Protein AF-A0A1T4PWT0-F1 (afdb_monomer_lite)

Sequence (84 aa):
MDNLKGFSEAIQAIYPDTEIQKCIVHQIRNSTRFVSYKDLKEFTADLKEIYKATTEELALSNLDVFEEKWIKKYPAAIASWRNN

Structure (mmCIF, N/CA/C/O backbone):
data_AF-A0A1T4PWT0-F1
#
_entry.id   AF-A0A1T4PWT0-F1
#
loop_
_atom_site.group_PDB
_atom_site.id
_atom_site.type_symbol
_atom_site.label_atom_id
_atom_site.label_alt_id
_atom_site.label_comp_id
_atom_site.label_asym_id
_atom_site.label_entity_id
_atom_site.label_seq_id
_atom_site.pdbx_PDB_ins_code
_atom_site.Cartn_x
_atom_site.Cartn_y
_atom_site.Cartn_z
_atom_site.occupancy
_atom_site.B_iso_or_equiv
_atom_site.auth_seq_id
_atom_site.auth_comp_id
_atom_site.auth_asym_id
_atom_site.auth_atom_id
_atom_site.pdbx_PDB_model_num
ATOM 1 N N . MET A 1 1 ? 15.835 -3.154 -1.693 1.00 55.03 1 MET A N 1
ATOM 2 C CA . MET A 1 1 ? 16.680 -1.943 -1.723 1.00 55.03 1 MET A CA 1
ATOM 3 C C . MET A 1 1 ? 15.738 -0.867 -2.189 1.00 55.03 1 MET A C 1
ATOM 5 O O . MET A 1 1 ? 15.413 -0.850 -3.366 1.00 55.03 1 MET A O 1
ATOM 9 N N . ASP A 1 2 ? 15.188 -0.082 -1.272 1.00 63.34 2 ASP A N 1
ATOM 10 C CA . ASP A 1 2 ? 13.994 0.704 -1.586 1.00 63.34 2 ASP A CA 1
ATOM 11 C C . ASP A 1 2 ? 14.354 2.188 -1.595 1.00 63.34 2 ASP A C 1
ATOM 13 O O . ASP A 1 2 ? 14.984 2.682 -0.660 1.00 63.34 2 ASP A O 1
ATOM 17 N N . ASN A 1 3 ? 13.988 2.872 -2.685 1.00 63.91 3 ASN A N 1
ATOM 18 C CA . ASN A 1 3 ? 14.240 4.295 -2.943 1.00 63.91 3 ASN A CA 1
ATOM 19 C C . ASN A 1 3 ? 15.710 4.745 -2.846 1.00 63.91 3 ASN A C 1
ATOM 21 O O . ASN A 1 3 ? 15.993 5.908 -2.548 1.00 63.91 3 ASN A O 1
ATOM 25 N N . LEU A 1 4 ? 16.663 3.857 -3.150 1.00 79.50 4 LEU A N 1
ATOM 26 C CA . LEU A 1 4 ? 18.038 4.282 -3.405 1.00 79.50 4 LEU A CA 1
ATOM 27 C C . LEU A 1 4 ? 18.096 4.990 -4.759 1.00 79.50 4 LEU A C 1
ATOM 29 O O . LEU A 1 4 ? 17.872 4.383 -5.806 1.00 79.50 4 LEU A O 1
ATOM 33 N N . LYS A 1 5 ? 18.384 6.291 -4.719 1.00 79.94 5 LYS A N 1
ATOM 34 C CA . LYS A 1 5 ? 18.488 7.139 -5.907 1.00 79.94 5 LYS A CA 1
ATOM 35 C C . LYS A 1 5 ? 19.501 6.549 -6.897 1.00 79.94 5 LYS A C 1
ATOM 37 O O . LYS A 1 5 ? 20.645 6.317 -6.516 1.00 79.94 5 LYS A O 1
ATOM 42 N N . GLY A 1 6 ? 19.094 6.352 -8.151 1.00 83.00 6 GLY A N 1
ATOM 43 C CA . GLY A 1 6 ? 19.968 5.850 -9.215 1.00 83.00 6 GLY A CA 1
ATOM 44 C C . GLY A 1 6 ? 20.070 4.324 -9.301 1.00 83.00 6 GLY A C 1
ATOM 45 O O . GLY A 1 6 ? 20.741 3.818 -10.197 1.00 83.00 6 GLY A O 1
ATOM 46 N N . PHE A 1 7 ? 19.465 3.574 -8.372 1.00 86.88 7 PHE A N 1
ATOM 47 C CA . PHE A 1 7 ? 19.624 2.120 -8.337 1.00 86.88 7 PHE A CA 1
ATOM 48 C C . PHE A 1 7 ? 18.804 1.414 -9.423 1.00 86.88 7 PHE A C 1
ATOM 50 O O . PHE A 1 7 ? 19.313 0.503 -10.073 1.00 86.88 7 PHE A O 1
ATOM 57 N N . SER A 1 8 ? 17.566 1.856 -9.661 1.00 86.88 8 SER A N 1
ATOM 58 C CA . SER A 1 8 ? 16.728 1.303 -10.731 1.00 86.88 8 SER A CA 1
ATOM 59 C C . SER A 1 8 ? 17.331 1.583 -12.108 1.00 86.88 8 SER A C 1
ATOM 61 O O . SER A 1 8 ? 17.374 0.699 -12.960 1.00 86.88 8 SER A O 1
ATOM 63 N N . GLU A 1 9 ? 17.869 2.790 -12.289 1.00 89.19 9 GLU A N 1
ATOM 64 C CA . GLU A 1 9 ? 18.556 3.223 -13.501 1.00 89.19 9 GLU A CA 1
ATOM 65 C C . GLU A 1 9 ? 19.827 2.395 -13.745 1.00 89.19 9 GLU A C 1
ATOM 67 O O . GLU A 1 9 ? 20.091 1.980 -14.872 1.00 89.19 9 GLU A O 1
ATOM 72 N N . ALA A 1 10 ? 20.590 2.094 -12.689 1.00 91.44 10 ALA A N 1
ATOM 73 C CA . ALA A 1 10 ? 21.775 1.244 -12.783 1.00 91.44 10 ALA A CA 1
ATOM 74 C C . ALA A 1 10 ? 21.434 -0.214 -13.137 1.00 91.44 10 ALA A C 1
ATOM 76 O O . ALA A 1 10 ? 22.153 -0.825 -13.928 1.00 91.44 10 ALA A O 1
ATOM 77 N N . ILE A 1 11 ? 20.345 -0.772 -12.589 1.00 89.19 11 ILE A N 1
ATOM 78 C CA . ILE A 1 11 ? 19.890 -2.127 -12.941 1.00 89.19 11 ILE A CA 1
ATOM 79 C C . ILE A 1 11 ? 19.465 -2.176 -14.405 1.00 89.19 11 ILE A C 1
ATOM 81 O O . ILE A 1 11 ? 19.954 -3.037 -15.127 1.00 89.19 11 ILE A O 1
ATOM 85 N N . GLN A 1 12 ? 18.624 -1.246 -14.863 1.00 92.00 12 GLN A N 1
ATOM 86 C CA . GLN A 1 12 ? 18.166 -1.216 -16.258 1.00 92.00 12 GLN A CA 1
ATOM 87 C C . GLN A 1 12 ? 19.313 -1.038 -17.256 1.00 92.00 12 GLN A C 1
ATOM 89 O O . GLN A 1 12 ? 19.265 -1.603 -18.345 1.00 92.00 12 GLN A O 1
ATOM 94 N N . ALA A 1 13 ? 20.362 -0.298 -16.887 1.00 94.06 13 ALA A N 1
ATOM 95 C CA . ALA A 1 13 ? 21.530 -0.114 -17.743 1.00 94.06 13 ALA A CA 1
ATOM 96 C C . ALA A 1 13 ? 22.318 -1.416 -17.993 1.00 94.06 13 ALA A C 1
ATOM 98 O O . ALA A 1 13 ? 22.967 -1.539 -19.029 1.00 94.06 13 ALA A O 1
ATOM 99 N N . ILE A 1 14 ? 22.286 -2.370 -17.055 1.00 96.06 14 ILE A N 1
ATOM 100 C CA . ILE A 1 14 ? 23.061 -3.623 -17.125 1.00 96.06 14 ILE A CA 1
ATOM 101 C C . ILE A 1 14 ? 22.162 -4.819 -17.485 1.00 96.06 14 ILE A C 1
ATOM 103 O O . ILE A 1 14 ? 22.589 -5.721 -18.203 1.00 96.06 14 ILE A O 1
ATOM 107 N N . TYR A 1 15 ? 20.918 -4.814 -17.009 1.00 94.12 15 TYR A N 1
ATOM 108 C CA . TYR A 1 15 ? 19.931 -5.881 -17.150 1.00 94.12 15 TYR A CA 1
ATOM 109 C C . TYR A 1 15 ? 18.589 -5.298 -17.638 1.00 94.12 15 TYR A C 1
ATOM 111 O O . TYR A 1 15 ? 17.650 -5.168 -16.849 1.00 94.12 15 TYR A O 1
ATOM 119 N N . PRO A 1 16 ? 18.482 -4.931 -18.929 1.00 92.50 16 PRO A N 1
ATOM 120 C CA . PRO A 1 16 ? 17.337 -4.183 -19.460 1.00 92.50 16 PRO A CA 1
ATOM 121 C C . PRO A 1 16 ? 16.009 -4.947 -19.389 1.00 92.50 16 PRO A C 1
ATOM 123 O O . PRO A 1 16 ? 14.962 -4.324 -19.243 1.00 92.50 16 PRO A O 1
ATOM 126 N N . ASP A 1 17 ? 16.053 -6.280 -19.423 1.00 94.12 17 ASP A N 1
ATOM 127 C CA . ASP A 1 17 ? 14.859 -7.134 -19.378 1.00 94.12 17 ASP A CA 1
ATOM 128 C C . ASP A 1 17 ? 14.398 -7.457 -17.941 1.00 94.12 17 ASP A C 1
ATOM 130 O O . ASP A 1 17 ? 13.474 -8.243 -17.743 1.00 94.12 17 ASP A O 1
ATOM 134 N N . THR A 1 18 ? 15.052 -6.900 -16.911 1.00 92.75 18 THR A N 1
ATOM 135 C CA . THR A 1 18 ? 14.681 -7.157 -15.509 1.00 92.75 18 THR A CA 1
ATOM 136 C C . THR A 1 18 ? 13.499 -6.295 -15.088 1.00 92.75 18 THR A C 1
ATOM 138 O O . THR A 1 18 ? 13.576 -5.066 -15.083 1.00 92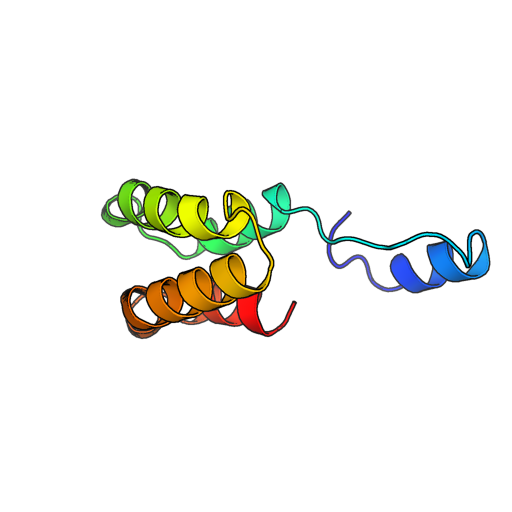.75 18 THR A O 1
ATOM 141 N N . GLU A 1 19 ? 12.434 -6.943 -14.623 1.00 89.12 19 GLU A N 1
ATOM 142 C CA . GLU A 1 19 ? 11.345 -6.267 -13.926 1.00 89.12 19 GLU A CA 1
ATOM 143 C C . GLU A 1 19 ? 11.794 -5.827 -12.528 1.00 89.12 19 GLU A C 1
ATOM 145 O O . GLU A 1 19 ? 12.263 -6.621 -11.708 1.00 89.12 19 GLU A O 1
ATOM 150 N N . ILE A 1 20 ? 11.650 -4.533 -12.245 1.00 86.81 20 ILE A N 1
ATOM 151 C CA . ILE A 1 20 ? 12.025 -3.946 -10.959 1.00 86.81 20 ILE A CA 1
ATOM 152 C C . ILE A 1 20 ? 10.765 -3.787 -10.113 1.00 86.81 20 ILE A C 1
ATOM 154 O O . ILE A 1 20 ? 9.920 -2.941 -10.391 1.00 86.81 20 ILE A O 1
ATOM 158 N N . GLN A 1 21 ? 10.676 -4.563 -9.035 1.00 86.81 21 GLN A N 1
ATOM 159 C CA . GLN A 1 21 ? 9.581 -4.493 -8.072 1.00 86.81 21 GLN A CA 1
ATOM 160 C C . GLN A 1 21 ? 10.058 -3.886 -6.743 1.00 86.81 21 GLN A C 1
ATOM 162 O O . GLN A 1 21 ? 11.091 -4.28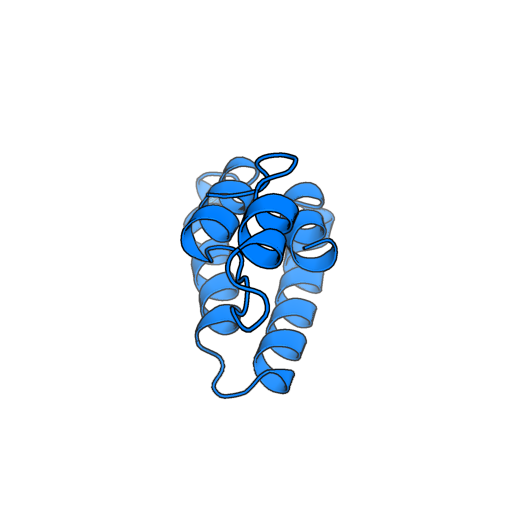1 -6.194 1.00 86.81 21 GLN A O 1
ATOM 167 N N . LYS A 1 22 ? 9.271 -2.966 -6.168 1.00 86.56 22 LYS A N 1
ATOM 168 C CA . LYS A 1 22 ? 9.465 -2.525 -4.776 1.00 86.56 22 LYS A CA 1
ATOM 169 C C . LYS A 1 22 ? 9.127 -3.654 -3.807 1.00 86.56 22 LYS A C 1
ATOM 171 O O . LYS A 1 22 ? 8.170 -4.406 -3.996 1.00 86.56 22 LYS A O 1
ATOM 176 N N . CYS A 1 23 ? 9.903 -3.765 -2.732 1.00 90.88 23 CYS A N 1
ATOM 177 C CA . CYS A 1 23 ? 9.715 -4.843 -1.777 1.00 90.88 23 CYS A CA 1
ATOM 178 C C . CYS A 1 23 ? 8.505 -4.558 -0.881 1.00 90.88 23 CYS A C 1
ATOM 180 O O . CYS A 1 23 ? 8.514 -3.627 -0.073 1.00 90.88 23 CYS A O 1
ATOM 182 N N . ILE A 1 24 ? 7.491 -5.423 -0.944 1.00 91.44 24 ILE A N 1
ATOM 183 C CA . ILE A 1 24 ? 6.276 -5.289 -0.130 1.00 91.44 24 ILE A CA 1
ATOM 184 C C . ILE A 1 24 ? 6.572 -5.215 1.379 1.00 91.44 24 ILE A C 1
ATOM 186 O O . ILE A 1 24 ? 5.917 -4.479 2.110 1.00 91.44 24 ILE A O 1
ATOM 190 N N . VAL A 1 25 ? 7.613 -5.902 1.863 1.00 92.94 25 VAL A N 1
ATOM 191 C CA . VAL A 1 25 ? 8.014 -5.870 3.281 1.00 92.94 25 VAL A CA 1
ATOM 192 C C . VAL A 1 25 ? 8.499 -4.479 3.697 1.00 92.94 25 VAL A C 1
ATOM 194 O O . VAL A 1 25 ? 8.149 -3.997 4.778 1.00 92.94 25 VAL A O 1
ATOM 197 N N . HIS A 1 26 ? 9.282 -3.810 2.849 1.00 92.12 26 HIS A N 1
ATOM 198 C CA . HIS A 1 26 ? 9.718 -2.439 3.108 1.00 92.12 26 HIS A CA 1
ATOM 199 C C . HIS A 1 26 ? 8.552 -1.457 3.014 1.00 92.12 26 HIS A C 1
ATOM 201 O O . HIS A 1 26 ? 8.452 -0.576 3.868 1.00 92.12 26 HIS A O 1
ATOM 207 N N . GLN A 1 27 ? 7.636 -1.651 2.062 1.00 93.19 27 GLN A N 1
ATOM 208 C CA . GLN A 1 27 ? 6.421 -0.845 1.939 1.00 93.19 27 GLN A CA 1
ATOM 209 C C . GLN A 1 27 ? 5.539 -0.936 3.199 1.00 93.19 27 GLN A C 1
ATOM 211 O O . GLN A 1 27 ? 5.119 0.086 3.753 1.00 93.19 27 GLN A O 1
ATOM 216 N N . ILE A 1 28 ? 5.330 -2.149 3.721 1.00 93.81 28 ILE A N 1
ATOM 217 C CA . ILE A 1 28 ? 4.603 -2.391 4.976 1.00 93.81 28 ILE A CA 1
ATOM 218 C C . ILE A 1 28 ? 5.308 -1.702 6.142 1.00 93.81 28 ILE A C 1
ATOM 220 O O . ILE A 1 28 ? 4.685 -0.921 6.862 1.00 93.81 28 ILE A O 1
ATOM 224 N N . ARG A 1 29 ? 6.616 -1.943 6.307 1.00 93.38 29 ARG A N 1
ATOM 225 C CA . ARG A 1 29 ? 7.404 -1.345 7.394 1.00 93.38 29 ARG A CA 1
ATOM 226 C C . ARG A 1 29 ? 7.364 0.181 7.335 1.00 93.38 29 ARG A C 1
ATOM 228 O O . ARG A 1 29 ? 7.264 0.812 8.383 1.00 93.38 29 ARG A O 1
ATOM 235 N N . ASN A 1 30 ? 7.442 0.777 6.145 1.00 92.94 30 ASN A N 1
ATOM 236 C CA . ASN A 1 30 ? 7.344 2.224 5.971 1.00 92.94 30 ASN A CA 1
ATOM 237 C C . ASN A 1 30 ? 5.978 2.753 6.428 1.00 92.94 30 ASN A C 1
ATOM 239 O O . ASN A 1 30 ? 5.915 3.728 7.170 1.00 92.94 30 ASN A O 1
ATOM 243 N N . SER A 1 31 ? 4.903 2.060 6.060 1.00 93.56 31 SER A N 1
ATOM 244 C CA . SER A 1 31 ? 3.526 2.440 6.396 1.00 93.56 31 SER A CA 1
ATOM 245 C C . SER A 1 31 ? 3.254 2.378 7.897 1.00 93.56 31 SER A C 1
ATOM 247 O O . SER A 1 31 ? 2.742 3.330 8.484 1.00 93.56 31 SER A O 1
ATOM 249 N N . THR A 1 32 ? 3.654 1.284 8.551 1.00 95.50 32 THR A N 1
ATOM 250 C CA . THR A 1 32 ? 3.364 1.053 9.975 1.00 95.50 32 THR A CA 1
ATOM 251 C C . THR A 1 32 ? 4.078 2.027 10.912 1.00 95.50 32 THR A C 1
ATOM 253 O O . THR A 1 32 ? 3.679 2.152 12.064 1.00 95.50 32 THR A O 1
ATOM 256 N N . ARG A 1 33 ? 5.108 2.752 10.445 1.00 95.00 33 ARG A N 1
ATOM 257 C CA . ARG A 1 33 ? 5.806 3.780 11.245 1.00 95.00 33 ARG A CA 1
ATOM 258 C C . 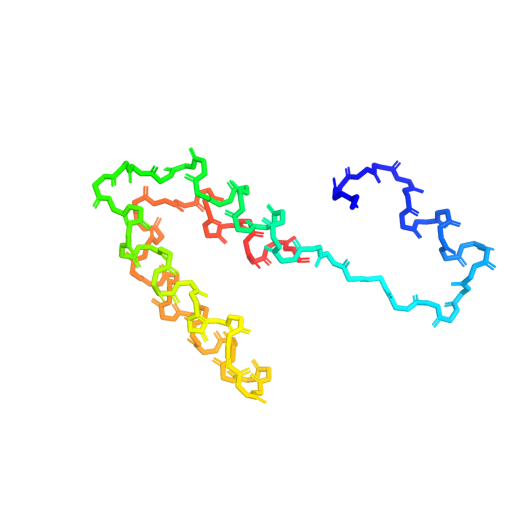ARG A 1 33 ? 4.914 4.961 11.624 1.00 95.00 33 ARG A C 1
ATOM 260 O O . ARG A 1 33 ? 5.205 5.629 12.610 1.00 95.00 33 ARG A O 1
ATOM 267 N N . PHE A 1 34 ? 3.866 5.224 10.847 1.00 93.25 34 PHE A N 1
ATOM 268 C CA . PHE A 1 34 ? 2.925 6.320 11.092 1.00 93.25 34 PHE A CA 1
ATOM 269 C C . PHE A 1 34 ? 1.703 5.883 11.911 1.00 93.25 34 PHE A C 1
ATOM 271 O O . PHE A 1 34 ? 0.881 6.718 12.283 1.00 93.25 34 PHE A O 1
ATOM 278 N N . VAL A 1 35 ? 1.568 4.582 12.178 1.00 96.62 35 VAL A N 1
ATOM 279 C CA . VAL A 1 35 ? 0.374 3.974 12.769 1.00 96.62 35 VAL A CA 1
ATOM 280 C C . VAL A 1 35 ? 0.555 3.828 14.275 1.00 96.62 35 VAL A C 1
ATOM 282 O O . VAL A 1 35 ? 1.614 3.427 14.759 1.00 96.62 35 VAL A O 1
ATOM 285 N N . SER A 1 36 ? -0.488 4.153 15.040 1.00 97.12 36 SER A N 1
ATOM 286 C CA . SER A 1 36 ? -0.445 4.005 16.496 1.00 97.12 36 SER A CA 1
ATOM 287 C C . SER A 1 36 ? -0.440 2.524 16.888 1.00 97.12 36 SER A C 1
ATOM 289 O O . SER A 1 36 ? -1.040 1.693 16.209 1.00 97.12 36 SER A O 1
ATOM 291 N N . TYR A 1 37 ? 0.165 2.176 18.028 1.00 97.06 37 TYR A N 1
ATOM 292 C CA . TYR A 1 37 ? 0.183 0.784 18.500 1.00 97.06 37 TYR A CA 1
ATOM 293 C C . TYR A 1 37 ? -1.226 0.183 18.669 1.00 97.06 37 TYR A C 1
ATOM 295 O O . TYR A 1 37 ? -1.425 -1.001 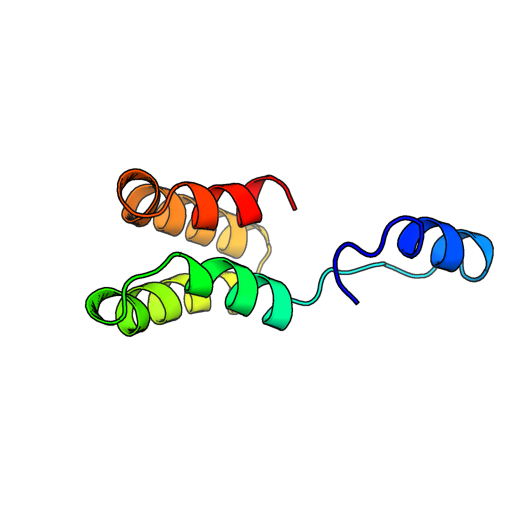18.409 1.00 97.06 37 TYR A O 1
ATOM 303 N N . LYS A 1 38 ? -2.213 1.004 19.060 1.00 97.88 38 LYS A N 1
ATOM 304 C CA . LYS A 1 38 ? -3.609 0.570 19.237 1.00 97.88 38 LYS A CA 1
ATOM 305 C C . LYS A 1 38 ? -4.241 0.113 17.923 1.00 97.88 38 LYS A C 1
ATOM 307 O O . LYS A 1 38 ? -5.011 -0.839 17.923 1.00 97.88 38 LYS A O 1
ATOM 312 N N . ASP A 1 39 ? -3.890 0.777 16.827 1.00 98.12 39 ASP A N 1
ATOM 313 C CA . ASP A 1 39 ? -4.468 0.539 15.504 1.00 98.12 39 ASP A CA 1
ATOM 314 C C . ASP A 1 39 ? -3.627 -0.440 14.667 1.00 98.12 39 ASP A C 1
ATOM 316 O O . ASP A 1 39 ? -4.107 -0.983 13.679 1.00 98.12 39 ASP A O 1
ATOM 320 N N . LEU A 1 40 ? -2.380 -0.715 15.070 1.00 97.44 40 LEU A N 1
ATOM 321 C CA . LEU A 1 40 ? -1.412 -1.499 14.296 1.00 97.44 40 LEU A CA 1
ATOM 322 C C . LEU A 1 40 ? -1.926 -2.893 13.909 1.00 97.44 40 LEU A C 1
ATOM 324 O O . LEU A 1 40 ? -1.706 -3.347 12.785 1.00 97.44 40 LEU A O 1
ATOM 328 N N . LYS A 1 41 ? -2.616 -3.577 14.827 1.00 98.00 41 LYS A N 1
ATOM 329 C CA . LYS A 1 41 ? -3.167 -4.915 14.569 1.00 98.00 41 LYS A CA 1
ATOM 330 C C . LYS A 1 41 ? -4.247 -4.882 13.488 1.00 98.00 41 LYS A C 1
ATOM 332 O O . LYS A 1 41 ? -4.255 -5.745 12.620 1.00 98.00 41 LYS A O 1
ATOM 337 N N . GLU A 1 42 ? -5.146 -3.908 13.553 1.00 98.25 42 GLU A N 1
ATOM 338 C CA . GLU A 1 42 ? -6.244 -3.774 12.595 1.00 98.25 42 GLU A CA 1
ATOM 339 C C . GLU A 1 42 ? -5.718 -3.294 11.241 1.00 98.25 42 GLU A C 1
ATOM 341 O O . GLU A 1 42 ? -5.964 -3.927 10.222 1.00 98.25 42 GLU A O 1
ATOM 346 N N . PHE A 1 43 ? -4.873 -2.264 11.252 1.00 97.81 43 PHE A N 1
ATOM 347 C CA . PHE A 1 43 ? -4.227 -1.726 10.061 1.00 97.81 43 PHE A CA 1
ATOM 348 C C . PHE A 1 43 ? -3.464 -2.803 9.279 1.00 97.81 43 PHE A C 1
ATOM 350 O O . PHE A 1 43 ? -3.580 -2.893 8.063 1.00 97.81 43 PHE A O 1
ATOM 357 N N . THR A 1 44 ? -2.690 -3.654 9.962 1.00 96.62 44 THR A N 1
ATOM 358 C CA . THR A 1 44 ? -1.937 -4.734 9.295 1.00 96.62 44 THR A CA 1
ATOM 359 C C . THR A 1 44 ? -2.820 -5.890 8.825 1.00 96.62 44 THR A C 1
ATOM 361 O O . THR A 1 44 ? -2.438 -6.574 7.873 1.00 96.62 44 THR A O 1
ATOM 364 N N . ALA A 1 45 ? -3.980 -6.111 9.452 1.00 98.00 45 ALA A N 1
ATOM 365 C CA . ALA A 1 45 ? -4.970 -7.072 8.978 1.00 98.00 45 ALA A CA 1
ATOM 366 C C . ALA A 1 45 ? -5.637 -6.586 7.685 1.00 98.00 45 ALA A C 1
ATOM 368 O O . ALA A 1 45 ? -5.673 -7.343 6.725 1.00 98.00 45 ALA A O 1
ATOM 369 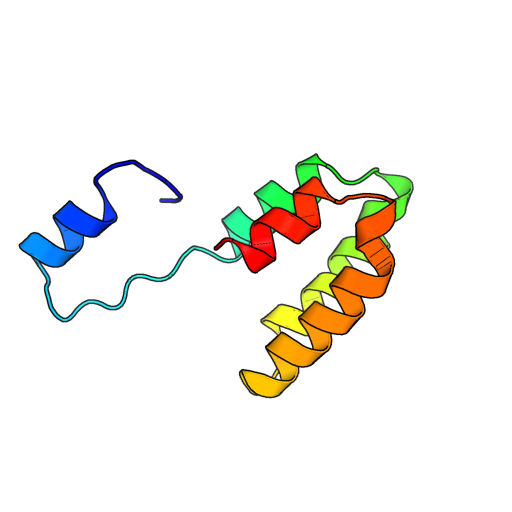N N . ASP A 1 46 ? -6.058 -5.322 7.616 1.00 97.56 46 ASP A N 1
ATOM 370 C CA . ASP A 1 46 ? -6.652 -4.771 6.391 1.00 97.56 46 ASP A CA 1
ATOM 371 C C . ASP A 1 46 ? -5.624 -4.718 5.247 1.00 97.56 46 ASP A C 1
ATOM 373 O O . ASP A 1 46 ? -5.906 -5.097 4.115 1.00 97.56 46 ASP A O 1
ATOM 377 N N . LEU A 1 47 ? -4.382 -4.327 5.551 1.00 96.38 47 LEU A N 1
ATOM 378 C CA . LEU A 1 47 ? -3.293 -4.278 4.571 1.00 96.38 47 LEU A CA 1
ATOM 379 C C . LEU A 1 47 ? -2.998 -5.672 3.983 1.00 96.38 47 LEU A C 1
ATOM 381 O O . LEU A 1 47 ? -2.631 -5.804 2.816 1.00 96.38 47 LEU A O 1
ATOM 385 N N . LYS A 1 48 ? -3.198 -6.734 4.769 1.00 96.94 48 LYS A N 1
ATOM 386 C CA . LYS A 1 48 ? -3.027 -8.119 4.318 1.00 96.94 48 LYS A CA 1
ATOM 387 C C . LYS A 1 48 ? -3.972 -8.509 3.194 1.00 96.94 48 LYS A C 1
ATOM 389 O O . LYS A 1 48 ? -3.556 -9.289 2.343 1.00 96.94 48 LYS A O 1
ATOM 394 N N . GLU A 1 49 ? -5.171 -7.944 3.150 1.00 97.44 49 GLU A N 1
ATOM 395 C CA . GLU A 1 49 ? -6.125 -8.193 2.067 1.00 97.44 49 GLU A CA 1
ATOM 396 C C . GLU A 1 49 ? -5.622 -7.642 0.724 1.00 97.44 49 GLU A C 1
ATOM 398 O O . GLU A 1 49 ? -5.927 -8.202 -0.326 1.00 97.44 49 GLU A O 1
ATOM 403 N N . ILE A 1 50 ? -4.772 -6.608 0.739 1.00 96.56 50 ILE A N 1
ATOM 404 C CA . ILE A 1 50 ? -4.176 -6.028 -0.474 1.00 96.56 50 ILE A CA 1
ATOM 405 C C . ILE A 1 50 ? -3.173 -7.009 -1.093 1.00 96.56 50 ILE A C 1
ATOM 407 O O . ILE A 1 50 ? -3.349 -7.450 -2.223 1.00 96.56 50 ILE A O 1
ATOM 411 N N . TYR A 1 51 ? -2.127 -7.402 -0.354 1.00 93.62 51 TYR A N 1
ATOM 412 C CA . TYR A 1 51 ? -1.060 -8.249 -0.916 1.00 93.62 51 TYR A CA 1
ATOM 413 C C . TYR A 1 51 ? -1.418 -9.740 -0.999 1.00 93.62 51 TYR A C 1
ATOM 415 O O . TYR A 1 51 ? -0.632 -10.526 -1.527 1.00 93.62 51 TYR A O 1
ATOM 423 N N . LYS A 1 52 ? -2.562 -10.156 -0.442 1.00 96.44 52 LYS A N 1
ATOM 424 C CA . LYS A 1 52 ? -3.103 -11.515 -0.603 1.00 96.44 52 LYS A CA 1
ATOM 425 C C . LYS A 1 52 ? -4.174 -11.634 -1.681 1.00 96.44 52 LYS A C 1
ATOM 427 O O . LYS A 1 52 ? -4.652 -12.747 -1.905 1.00 96.44 52 LYS A O 1
ATOM 432 N N . ALA A 1 53 ? -4.558 -10.530 -2.314 1.00 97.56 53 ALA A N 1
ATOM 433 C CA . ALA A 1 53 ? -5.502 -10.561 -3.415 1.00 97.56 53 ALA A CA 1
ATOM 434 C C . ALA A 1 53 ? -5.011 -11.498 -4.533 1.00 97.56 53 ALA A C 1
ATOM 436 O O . ALA A 1 53 ? -3.816 -11.601 -4.810 1.00 97.56 53 ALA A O 1
ATOM 437 N N . THR A 1 54 ? -5.948 -12.210 -5.155 1.00 97.31 54 THR A N 1
ATOM 438 C CA . THR A 1 54 ? -5.666 -13.190 -6.214 1.00 97.31 54 THR A CA 1
ATOM 439 C C . THR A 1 54 ? -5.509 -12.556 -7.592 1.00 97.31 54 THR A C 1
ATOM 441 O O . THR A 1 54 ? -4.981 -13.207 -8.491 1.00 97.31 54 THR A O 1
ATOM 444 N N . THR A 1 55 ? -5.950 -11.307 -7.760 1.00 97.75 55 THR A N 1
ATOM 445 C CA . THR A 1 55 ? -5.776 -10.513 -8.980 1.00 97.75 55 THR A CA 1
ATOM 446 C C . THR A 1 55 ? -5.408 -9.074 -8.633 1.00 97.75 55 THR A C 1
ATOM 448 O O . THR A 1 55 ? -5.623 -8.619 -7.503 1.00 97.75 55 THR A O 1
ATOM 451 N N . GLU A 1 56 ? -4.860 -8.353 -9.608 1.00 95.12 56 GLU A N 1
ATOM 452 C CA . GLU A 1 56 ? -4.507 -6.941 -9.459 1.00 95.12 56 GLU A CA 1
ATOM 453 C C . GLU A 1 56 ? -5.745 -6.074 -9.204 1.00 95.12 56 GLU A C 1
ATOM 455 O O . GLU A 1 56 ? -5.733 -5.233 -8.310 1.00 95.12 56 GLU A O 1
ATOM 460 N N . GLU A 1 57 ? -6.849 -6.321 -9.908 1.00 97.69 57 GLU A N 1
ATOM 461 C CA . GLU A 1 57 ? -8.091 -5.557 -9.752 1.00 97.69 57 GLU A CA 1
ATOM 462 C C . GLU A 1 57 ? -8.651 -5.689 -8.335 1.00 97.69 57 GLU A C 1
ATOM 464 O O . GLU A 1 57 ? -9.118 -4.713 -7.745 1.00 97.69 57 GLU A O 1
ATOM 469 N N . LEU A 1 58 ? -8.562 -6.892 -7.758 1.00 97.69 58 LEU A N 1
ATOM 470 C CA . LEU A 1 58 ? -8.961 -7.125 -6.377 1.00 97.69 58 LEU A CA 1
ATOM 471 C C . LEU A 1 58 ? -8.005 -6.434 -5.395 1.00 97.69 58 LEU A C 1
ATOM 473 O O . LEU A 1 58 ? -8.461 -5.866 -4.405 1.00 97.69 58 LEU A O 1
ATOM 477 N N . ALA A 1 59 ? -6.696 -6.438 -5.670 1.00 96.81 59 ALA A N 1
ATOM 478 C CA . ALA A 1 59 ? -5.717 -5.724 -4.852 1.00 96.81 59 ALA A CA 1
ATOM 479 C C . ALA A 1 59 ? -5.993 -4.212 -4.841 1.00 96.81 59 ALA A C 1
ATOM 481 O O . ALA A 1 59 ? -5.965 -3.593 -3.777 1.00 96.81 59 ALA A O 1
ATOM 482 N N . LEU A 1 60 ? -6.303 -3.635 -6.006 1.00 96.94 60 LEU A N 1
ATOM 483 C CA . LEU A 1 60 ? -6.651 -2.222 -6.165 1.00 96.94 60 LEU A CA 1
ATOM 484 C C . LEU A 1 60 ? -7.960 -1.881 -5.447 1.00 96.94 60 LEU A C 1
ATOM 486 O O . LEU A 1 60 ? -8.002 -0.910 -4.698 1.00 96.94 60 LEU A O 1
ATOM 490 N N . SER A 1 61 ? -8.989 -2.721 -5.578 1.00 98.00 61 SER A N 1
ATOM 491 C CA . SER A 1 61 ? -10.248 -2.534 -4.850 1.00 98.00 61 SER A CA 1
ATOM 492 C C . SER A 1 61 ? -10.050 -2.606 -3.330 1.00 98.00 61 SER A C 1
ATOM 494 O O . SER A 1 61 ? -10.566 -1.765 -2.594 1.00 98.00 61 SER A O 1
ATOM 496 N N . ASN A 1 62 ? -9.244 -3.555 -2.845 1.00 97.94 62 ASN A N 1
ATOM 497 C CA . ASN A 1 62 ? -8.894 -3.641 -1.427 1.00 97.94 62 ASN A CA 1
ATOM 498 C C . ASN A 1 62 ? -8.081 -2.422 -0.964 1.00 97.94 62 ASN A C 1
ATOM 500 O O . ASN A 1 62 ? -8.255 -1.971 0.168 1.00 97.94 62 ASN A O 1
ATOM 504 N N . LEU A 1 63 ? -7.219 -1.867 -1.823 1.00 97.50 63 LEU A N 1
ATOM 505 C CA . LEU A 1 63 ? -6.478 -0.638 -1.542 1.00 97.50 63 LEU A CA 1
ATOM 506 C C . LEU A 1 63 ? -7.410 0.581 -1.441 1.00 97.50 63 LEU A C 1
ATOM 508 O O . LEU A 1 63 ? -7.199 1.412 -0.559 1.00 97.50 63 LEU A O 1
ATOM 512 N N . ASP A 1 64 ? -8.450 0.670 -2.273 1.00 98.00 64 ASP A N 1
ATOM 513 C CA . ASP A 1 64 ? -9.468 1.726 -2.184 1.00 98.00 64 ASP A CA 1
ATOM 514 C C . ASP A 1 64 ? -10.209 1.664 -0.837 1.00 98.00 64 ASP A C 1
ATOM 516 O O . ASP A 1 64 ? -10.265 2.655 -0.108 1.00 98.00 64 ASP A O 1
ATOM 520 N N . VAL A 1 65 ? -10.681 0.475 -0.442 1.00 98.06 65 VAL A N 1
ATOM 521 C CA . VAL A 1 65 ? -11.347 0.255 0.858 1.00 98.06 65 VAL A CA 1
ATOM 522 C C . VAL A 1 65 ? -10.412 0.582 2.028 1.00 98.06 65 VAL A C 1
ATOM 524 O O . VAL A 1 65 ? -10.810 1.200 3.021 1.00 98.06 65 VAL A O 1
ATOM 527 N N . PHE A 1 66 ? -9.147 0.179 1.921 1.00 97.69 66 PHE A N 1
ATOM 528 C CA . PHE A 1 66 ? -8.123 0.472 2.916 1.00 97.69 66 PHE A CA 1
ATOM 529 C C . PHE A 1 66 ? -7.879 1.980 3.066 1.00 97.69 66 PHE A C 1
ATOM 531 O O . PHE A 1 66 ? -7.791 2.490 4.187 1.00 97.69 66 PHE A O 1
ATOM 538 N N . GLU A 1 67 ? -7.800 2.706 1.951 1.00 97.62 67 GLU A N 1
ATOM 539 C CA . GLU A 1 67 ? -7.666 4.159 1.933 1.00 97.62 67 GLU A CA 1
ATOM 540 C C . GLU A 1 67 ? -8.861 4.839 2.601 1.00 97.62 67 GLU A C 1
ATOM 542 O O . GLU A 1 67 ? -8.657 5.627 3.525 1.00 97.62 67 GLU A O 1
ATOM 547 N N . GLU A 1 68 ? -10.091 4.502 2.214 1.00 98.00 68 GLU A N 1
ATOM 548 C CA . GLU A 1 68 ? -11.304 5.103 2.784 1.00 98.00 68 GLU A CA 1
ATOM 549 C C . GLU A 1 68 ? -11.334 5.013 4.316 1.00 98.00 68 GLU A C 1
ATOM 551 O O . GLU A 1 68 ? -11.691 5.978 5.007 1.00 98.00 68 GLU A O 1
ATOM 556 N N . LYS A 1 69 ? -10.902 3.869 4.858 1.00 98.12 69 LYS A N 1
ATOM 557 C CA . LYS A 1 69 ? -10.863 3.612 6.298 1.00 98.12 69 LYS A CA 1
ATOM 558 C C . LYS A 1 69 ? -9.779 4.415 7.017 1.00 98.12 69 LYS A C 1
ATOM 560 O O . LYS A 1 69 ? -10.029 4.971 8.091 1.00 98.12 69 LYS A O 1
ATOM 565 N N . TRP A 1 70 ? -8.571 4.474 6.461 1.00 98.00 70 TRP A N 1
ATOM 566 C CA . TRP A 1 70 ? -7.390 4.935 7.198 1.00 98.00 70 TRP A CA 1
ATOM 567 C C . TRP A 1 70 ? -6.892 6.330 6.808 1.00 98.00 70 TRP A C 1
ATOM 569 O O . TRP A 1 70 ? -6.162 6.935 7.598 1.00 98.00 70 TRP A O 1
ATOM 579 N N . ILE A 1 71 ? -7.306 6.894 5.667 1.00 97.19 71 ILE A N 1
ATOM 580 C CA . ILE A 1 71 ? -6.791 8.175 5.141 1.00 97.19 71 ILE A CA 1
ATOM 581 C C . ILE A 1 71 ? -6.938 9.331 6.130 1.00 97.19 71 ILE A C 1
ATOM 583 O O . ILE A 1 71 ? -6.023 10.138 6.285 1.00 97.19 71 ILE A O 1
ATOM 587 N N . LYS A 1 72 ? -8.054 9.384 6.867 1.00 97.56 72 LYS A N 1
ATOM 588 C CA . LYS A 1 72 ? -8.317 10.455 7.842 1.00 97.56 72 LYS A CA 1
ATOM 589 C C . LYS A 1 72 ? -7.345 10.430 9.024 1.00 97.56 72 LYS A C 1
ATOM 591 O O . LYS A 1 72 ? -7.088 11.473 9.615 1.00 97.56 72 LYS A O 1
ATOM 596 N N . LYS A 1 73 ? -6.835 9.250 9.389 1.00 97.44 73 LYS A N 1
ATOM 597 C CA . LYS A 1 73 ? -5.976 9.048 10.567 1.00 97.44 73 LYS A CA 1
ATOM 598 C C . LYS A 1 73 ? -4.496 8.978 10.186 1.00 97.44 73 LYS A C 1
ATOM 600 O O . LYS A 1 73 ? -3.658 9.505 10.911 1.00 97.44 73 LYS A O 1
ATOM 605 N N . TYR A 1 74 ? -4.186 8.359 9.045 1.00 97.62 74 TYR A N 1
ATOM 606 C CA . TYR A 1 74 ? -2.827 8.058 8.588 1.00 97.62 74 TYR A CA 1
ATOM 607 C C . TYR A 1 74 ? -2.595 8.442 7.117 1.00 97.62 74 TYR A C 1
ATOM 609 O O . TYR A 1 74 ? -2.217 7.588 6.311 1.00 97.62 74 TYR A O 1
ATOM 617 N N . PRO A 1 75 ? -2.751 9.726 6.744 1.00 96.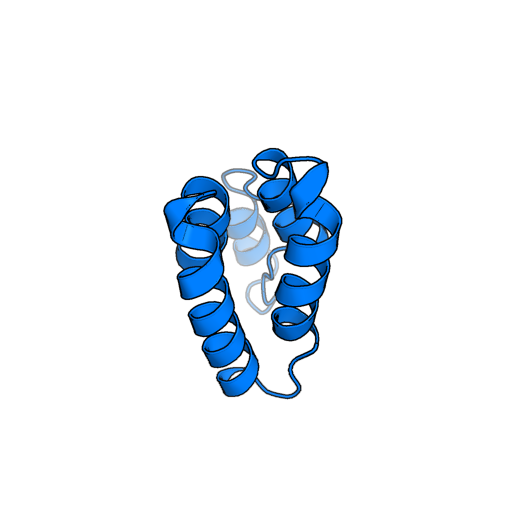31 75 PRO A N 1
ATOM 618 C CA . PRO A 1 75 ? -2.633 10.155 5.350 1.00 96.31 75 PRO A CA 1
ATOM 619 C C . PRO A 1 75 ? -1.252 9.860 4.749 1.00 96.31 75 PRO A C 1
ATOM 621 O O . PRO A 1 75 ? -1.156 9.459 3.595 1.00 96.31 75 PRO A O 1
ATOM 624 N N . ALA A 1 76 ? -0.179 9.975 5.541 1.00 94.62 76 ALA A N 1
ATOM 625 C CA . ALA A 1 76 ? 1.180 9.665 5.093 1.00 94.62 76 ALA A CA 1
ATOM 626 C C . ALA A 1 76 ? 1.383 8.174 4.770 1.00 94.62 76 ALA A C 1
ATOM 628 O O . ALA A 1 76 ? 2.105 7.841 3.830 1.00 94.62 76 ALA A O 1
ATOM 629 N N . ALA A 1 77 ? 0.736 7.278 5.526 1.00 94.38 77 ALA A N 1
ATOM 630 C CA . ALA A 1 77 ? 0.802 5.850 5.251 1.00 94.38 77 ALA A CA 1
ATOM 631 C C . ALA A 1 77 ? 0.100 5.544 3.925 1.00 94.38 77 ALA A C 1
ATOM 633 O O . ALA A 1 77 ? 0.711 4.919 3.067 1.00 94.38 77 ALA A O 1
ATOM 634 N N . ILE A 1 78 ? -1.116 6.061 3.715 1.00 95.50 78 ILE A N 1
ATOM 635 C CA . ILE A 1 78 ? -1.887 5.838 2.482 1.00 95.50 78 ILE A CA 1
ATOM 636 C C . ILE A 1 78 ? -1.215 6.450 1.253 1.00 95.50 78 ILE A C 1
ATOM 638 O O . ILE A 1 78 ? -1.048 5.766 0.246 1.00 95.50 78 ILE A O 1
ATOM 642 N N . ALA A 1 79 ? -0.742 7.696 1.348 1.00 93.81 79 ALA A N 1
ATOM 643 C CA . ALA A 1 79 ? -0.047 8.361 0.247 1.00 93.81 79 ALA A CA 1
ATOM 644 C C . ALA A 1 79 ? 1.158 7.547 -0.250 1.00 93.81 79 ALA A C 1
ATOM 646 O O . ALA A 1 79 ? 1.441 7.521 -1.445 1.00 93.81 79 ALA A O 1
ATOM 647 N N . SER A 1 80 ? 1.845 6.830 0.647 1.00 91.75 80 SER A N 1
ATOM 648 C CA . SER A 1 80 ? 2.961 5.972 0.249 1.00 91.75 80 SER A CA 1
ATOM 649 C C . SER A 1 80 ? 2.550 4.788 -0.631 1.00 91.75 80 SER A C 1
ATOM 651 O O . SER A 1 80 ? 3.403 4.286 -1.346 1.00 91.75 80 SER A O 1
ATOM 653 N N . TRP A 1 81 ? 1.293 4.331 -0.610 1.00 92.88 81 TRP A N 1
ATOM 654 C CA . TRP A 1 81 ? 0.802 3.256 -1.488 1.00 92.88 81 TRP A CA 1
ATOM 655 C C . TRP A 1 81 ? 0.310 3.765 -2.840 1.00 92.88 81 TRP A C 1
ATOM 657 O O . TRP A 1 81 ? 0.421 3.044 -3.819 1.00 92.88 81 TRP A O 1
ATOM 667 N N . ARG A 1 82 ? -0.202 4.999 -2.908 1.00 91.44 82 ARG A N 1
ATOM 668 C CA . ARG A 1 82 ? -0.675 5.606 -4.166 1.00 91.44 82 ARG A CA 1
ATOM 669 C C . ARG A 1 82 ? 0.437 6.205 -5.017 1.00 91.44 82 ARG A C 1
ATOM 671 O O . ARG A 1 82 ? 0.292 6.308 -6.227 1.00 91.44 82 ARG A O 1
ATOM 678 N N . ASN A 1 83 ? 1.533 6.606 -4.381 1.00 87.06 83 ASN A N 1
ATOM 679 C CA . ASN A 1 83 ? 2.652 7.270 -5.048 1.00 87.06 83 ASN A CA 1
ATOM 680 C C . ASN A 1 83 ? 3.797 6.312 -5.413 1.00 87.06 83 ASN A C 1
ATOM 682 O O . ASN A 1 83 ? 4.863 6.782 -5.817 1.00 87.06 83 ASN A O 1
ATOM 686 N N . ASN A 1 84 ? 3.630 5.003 -5.198 1.00 74.31 84 ASN A N 1
ATOM 687 C CA . ASN A 1 84 ? 4.689 4.010 -5.363 1.00 74.31 84 ASN A CA 1
ATOM 688 C C . ASN A 1 84 ? 4.401 3.000 -6.452 1.00 74.31 84 ASN A C 1
ATOM 690 O O . ASN A 1 84 ? 5.443 2.558 -6.997 1.00 74.31 84 ASN A O 1
#

pLDDT: mean 92.82, std 7.78, range [55.03, 98.25]

Foldseek 3Di:
DAPPPCPVVVCCVPPVPDDDDDDVVVLLVQLCVQPDPVCSVVLVVLLCQLVPDPDNVSNVVSLVVSCVVCCVPRVVSNVSVVVD

Radius of gyration: 14.62 Å; chains: 1; bounding box: 34×24×39 Å

Secondary structure (DSSP, 8-state):
--S-TTHHHHHHHH-TT------HHHHHHHHHTTS-HHHHHHHHHHHHHHHT-SSHHHHHHHHHHHHHHHTTT-HHHHHHHH--

InterPro domains:
  IPR001207 Transposase, mutator type [PF00872] (2-84)
  IPR001207 Transposase, mutator type [PTHR33217] (1-84)

Organism: NCBI:txid180163